Protein AF-A0A2N5U9W6-F1 (afdb_monomer)

Solvent-accessible surface area (backbone atoms only — not comparable to full-atom values): 5767 Å² total; per-residue (Å²): 134,82,81,81,74,71,59,26,46,72,64,29,34,53,50,9,54,65,73,46,55,68,57,96,64,32,32,40,44,51,88,64,46,63,33,59,19,29,42,10,21,31,31,60,45,43,78,80,50,78,87,56,64,70,46,74,46,54,37,68,56,53,52,50,22,51,52,50,24,37,68,76,46,69,32,42,70,34,75,18,73,43,69,88,91,65,30,39,35,32,35,40,36,79,18,88,65,48,89,49,75,75,79,132

Sequence (104 aa):
MALSTSPFTAEHCRNALRKFTTESGVIFWSGDRSHSCGSCKVTITKPSLPNSNHHAAVLAEVLTAVNLGYDKCQGRPTNATIGNYQPVSVLLDDGDGENEVCHY

Secondary structure (DSSP, 8-state):
-----PPPPHHHHHHH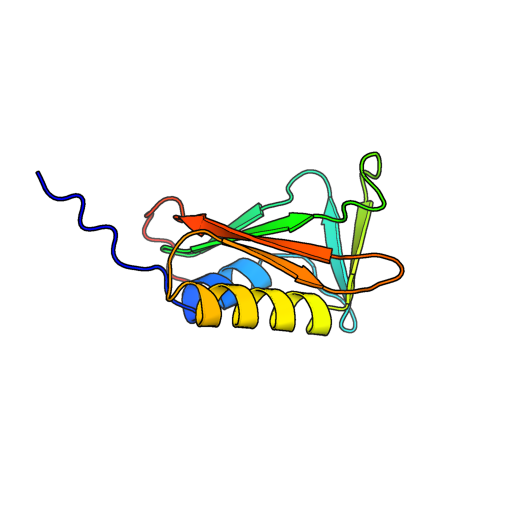HHTSEEETTEEEEBSB-EEEETTEEEEEE-TT-TT-SSEEEEHHHHHHHHHHHHHHHTSS-EEEEE-SSS-EEEEEEE----------

Structure (mmCIF, N/CA/C/O backbone):
data_AF-A0A2N5U9W6-F1
#
_entry.id   AF-A0A2N5U9W6-F1
#
loop_
_atom_site.group_PDB
_atom_site.id
_atom_site.type_symbol
_atom_site.label_atom_id
_atom_site.label_alt_id
_atom_site.label_comp_id
_atom_site.label_asym_id
_atom_site.label_entity_id
_atom_site.label_se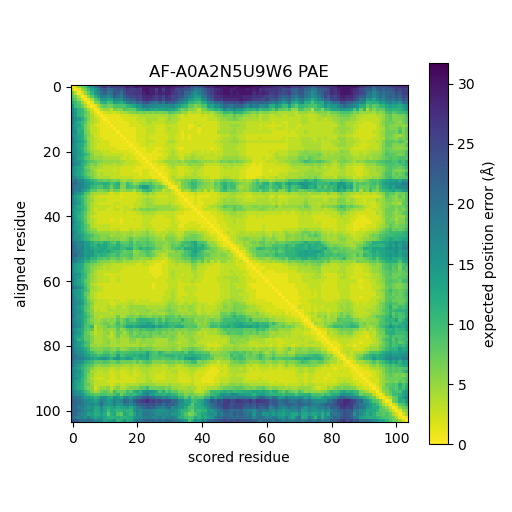q_id
_atom_site.pdbx_PDB_ins_code
_atom_site.Cartn_x
_atom_site.Cartn_y
_atom_site.Cartn_z
_atom_site.occupancy
_atom_site.B_iso_or_equiv
_atom_site.auth_seq_id
_atom_site.auth_comp_id
_atom_site.auth_asym_id
_atom_site.auth_atom_id
_atom_site.pdbx_PDB_model_num
ATOM 1 N N . MET A 1 1 ? -15.952 -12.816 24.629 1.00 32.28 1 MET A N 1
ATOM 2 C CA . MET A 1 1 ? -14.609 -12.260 24.373 1.00 32.28 1 MET A CA 1
ATOM 3 C C . MET A 1 1 ? -14.725 -11.429 23.107 1.00 32.28 1 MET A C 1
ATOM 5 O O . MET A 1 1 ? -14.794 -12.000 22.030 1.00 32.28 1 MET A O 1
ATOM 9 N N . ALA A 1 2 ? -14.924 -10.116 23.235 1.00 36.62 2 ALA A N 1
ATOM 10 C CA . ALA A 1 2 ? -14.939 -9.229 22.078 1.00 36.62 2 ALA A CA 1
ATOM 11 C C . ALA A 1 2 ? -13.478 -8.910 21.753 1.00 36.62 2 ALA A C 1
ATOM 13 O O . ALA A 1 2 ? -12.797 -8.304 22.576 1.00 36.62 2 ALA A O 1
ATOM 14 N N . LEU A 1 3 ? -12.988 -9.389 20.609 1.00 44.94 3 LEU A N 1
ATOM 15 C CA . LEU A 1 3 ? -11.726 -8.926 20.046 1.00 44.94 3 LEU A CA 1
ATOM 16 C C . LEU A 1 3 ? -11.913 -7.435 19.772 1.00 44.94 3 LEU A C 1
ATOM 18 O O . LEU A 1 3 ? -12.614 -7.052 18.840 1.00 44.94 3 LEU A O 1
ATOM 22 N N . SER A 1 4 ? -11.365 -6.591 20.636 1.00 41.91 4 SER A N 1
ATOM 23 C CA . SER A 1 4 ? -11.198 -5.172 20.366 1.00 41.91 4 SER A CA 1
ATOM 24 C C . SER A 1 4 ? -10.138 -5.036 19.274 1.00 41.91 4 SER A C 1
ATOM 26 O O . SER A 1 4 ? -8.985 -4.726 19.554 1.00 41.91 4 SER A O 1
ATOM 28 N N . THR A 1 5 ? -10.513 -5.335 18.030 1.00 53.16 5 THR A N 1
ATOM 29 C CA . THR A 1 5 ? -9.794 -4.880 16.841 1.00 53.16 5 THR A CA 1
ATOM 30 C C . THR A 1 5 ? -9.970 -3.372 16.800 1.00 53.16 5 THR A C 1
ATOM 32 O O . THR A 1 5 ? -10.973 -2.865 16.295 1.00 53.16 5 THR A O 1
ATOM 35 N N . SER A 1 6 ? -9.054 -2.648 17.440 1.00 54.84 6 SER A N 1
ATOM 36 C CA . SER A 1 6 ? -8.940 -1.209 17.237 1.00 54.84 6 SER A CA 1
ATOM 37 C C . SER A 1 6 ? -8.745 -0.986 15.736 1.00 54.84 6 SER A C 1
ATOM 39 O O . SER A 1 6 ? -7.811 -1.570 15.186 1.00 54.84 6 SER A O 1
ATOM 41 N N . PRO A 1 7 ? -9.600 -0.202 15.057 1.00 65.25 7 PRO A N 1
ATOM 42 C CA . PRO A 1 7 ? -9.438 0.041 13.631 1.00 65.25 7 PRO A CA 1
ATOM 43 C C . PRO A 1 7 ? -8.044 0.611 13.377 1.00 65.25 7 PRO A C 1
ATOM 45 O O . PRO A 1 7 ? -7.562 1.467 14.130 1.00 65.25 7 PRO A O 1
ATOM 48 N N . PHE A 1 8 ? -7.371 0.121 12.340 1.00 77.06 8 PHE A N 1
ATOM 49 C CA . PHE A 1 8 ? -6.063 0.656 12.002 1.00 77.06 8 PHE A CA 1
ATOM 50 C C . PHE A 1 8 ? -6.185 2.097 11.519 1.00 77.06 8 PHE A C 1
ATOM 52 O O . PHE A 1 8 ? -7.180 2.474 10.902 1.00 77.06 8 PHE A O 1
ATOM 59 N N . THR A 1 9 ? -5.194 2.936 11.819 1.00 80.75 9 THR A N 1
ATOM 60 C CA . THR A 1 9 ? -5.271 4.366 11.499 1.00 80.75 9 THR A CA 1
ATOM 61 C C . THR A 1 9 ? -4.715 4.647 10.105 1.00 80.75 9 THR A C 1
ATOM 63 O O . THR A 1 9 ? -3.771 4.002 9.643 1.00 80.75 9 THR A O 1
ATOM 66 N N . ALA A 1 10 ? -5.261 5.665 9.433 1.00 82.38 10 ALA A N 1
ATOM 67 C CA . ALA A 1 10 ? -4.720 6.131 8.154 1.00 82.38 10 ALA A CA 1
ATOM 68 C C . ALA A 1 10 ? -3.241 6.543 8.268 1.00 82.38 10 ALA A C 1
ATOM 70 O O . ALA A 1 10 ? -2.475 6.387 7.319 1.00 82.38 10 ALA A O 1
ATOM 71 N N . GLU A 1 11 ? -2.831 7.053 9.431 1.00 85.56 11 GLU A N 1
ATOM 72 C CA . GLU A 1 11 ? -1.441 7.400 9.721 1.00 85.56 11 GLU A CA 1
ATOM 73 C C . GLU A 1 11 ? -0.534 6.164 9.736 1.00 85.56 11 GLU A C 1
ATOM 75 O O . GLU A 1 11 ? 0.479 6.153 9.041 1.00 85.56 11 GLU A O 1
ATOM 80 N N . HIS A 1 12 ? -0.930 5.093 10.429 1.00 87.12 12 HIS A N 1
ATOM 81 C CA . HIS A 1 12 ? -0.201 3.825 10.431 1.00 87.12 12 HIS A CA 1
ATOM 82 C C . HIS A 1 12 ? -0.042 3.258 9.017 1.00 87.12 12 HIS A C 1
ATOM 84 O O . HIS A 1 12 ? 1.056 2.855 8.643 1.00 87.12 12 HIS A O 1
ATOM 90 N N . CYS A 1 13 ? -1.086 3.311 8.184 1.00 87.50 13 CYS A N 1
ATOM 91 C CA . CYS A 1 13 ? -0.983 2.861 6.794 1.00 87.50 13 CYS A CA 1
ATOM 92 C C . CYS A 1 13 ? -0.043 3.737 5.957 1.00 87.50 13 CYS A C 1
ATOM 94 O O . CYS A 1 13 ? 0.732 3.229 5.149 1.00 87.50 13 CYS A O 1
ATOM 96 N N . ARG A 1 14 ? -0.065 5.061 6.149 1.00 88.00 14 ARG A N 1
ATOM 97 C CA . ARG A 1 14 ? 0.869 5.971 5.465 1.00 88.00 14 ARG A CA 1
ATOM 98 C C . ARG A 1 14 ? 2.309 5.726 5.901 1.00 88.00 14 ARG A C 1
ATOM 100 O O . ARG A 1 14 ? 3.202 5.763 5.062 1.00 88.00 14 ARG A O 1
ATOM 107 N N . ASN A 1 15 ? 2.536 5.443 7.178 1.00 88.50 15 ASN A N 1
ATOM 108 C CA . ASN A 1 15 ? 3.865 5.144 7.699 1.00 88.50 15 ASN A CA 1
ATOM 109 C C . ASN A 1 15 ? 4.362 3.768 7.244 1.00 88.50 15 ASN A C 1
ATOM 111 O O . ASN A 1 15 ? 5.513 3.645 6.836 1.00 88.50 15 ASN A O 1
ATOM 115 N N . ALA A 1 16 ? 3.486 2.763 7.198 1.00 89.19 16 ALA A N 1
ATOM 116 C CA . ALA A 1 16 ? 3.774 1.476 6.575 1.00 89.19 16 ALA A CA 1
ATOM 117 C C . ALA A 1 16 ? 4.163 1.645 5.098 1.00 89.19 16 ALA A C 1
ATOM 119 O O . ALA A 1 16 ? 5.135 1.052 4.639 1.00 89.19 16 ALA A O 1
ATOM 120 N N . LEU A 1 17 ? 3.469 2.526 4.367 1.00 90.00 17 LEU A N 1
ATOM 121 C CA . LEU A 1 17 ? 3.796 2.829 2.975 1.00 90.00 17 LEU A CA 1
ATOM 122 C C . LEU A 1 17 ? 5.184 3.480 2.808 1.00 90.00 17 LEU A C 1
ATOM 124 O O . LEU A 1 17 ? 5.861 3.231 1.815 1.00 90.00 17 LEU A O 1
ATOM 128 N N . ARG A 1 18 ? 5.636 4.288 3.773 1.00 88.69 18 ARG A N 1
ATOM 129 C CA . ARG A 1 18 ? 6.968 4.923 3.738 1.00 88.69 18 ARG A CA 1
ATOM 130 C C . ARG A 1 18 ? 8.125 3.935 3.894 1.00 88.69 18 ARG A C 1
ATOM 132 O O . ARG A 1 18 ? 9.255 4.302 3.600 1.00 88.69 18 ARG A O 1
ATOM 139 N N . LYS A 1 19 ? 7.861 2.704 4.343 1.00 89.69 19 LYS A N 1
ATOM 140 C CA . LYS A 1 19 ? 8.887 1.656 4.454 1.00 89.69 19 LYS A CA 1
ATOM 141 C C . LYS A 1 19 ? 9.293 1.068 3.103 1.00 89.69 19 LYS A C 1
ATOM 143 O O . LYS A 1 19 ? 10.368 0.486 3.000 1.00 89.69 19 LYS A O 1
ATOM 148 N N . PHE A 1 20 ? 8.463 1.230 2.073 1.00 90.38 20 PHE A N 1
ATOM 149 C CA . PHE A 1 20 ? 8.836 0.845 0.717 1.00 90.38 20 PHE A CA 1
ATOM 150 C C . PHE A 1 20 ? 9.908 1.782 0.161 1.00 90.38 20 PHE A C 1
ATOM 152 O O . PHE A 1 20 ? 9.935 2.977 0.454 1.00 90.38 20 PHE A O 1
ATOM 159 N N . THR A 1 21 ? 10.761 1.257 -0.717 1.00 91.31 21 THR A N 1
ATOM 160 C CA . THR A 1 21 ? 11.729 2.081 -1.441 1.00 91.31 21 THR A CA 1
ATOM 161 C C . THR A 1 21 ? 10.997 3.024 -2.389 1.00 91.31 21 THR A C 1
ATOM 163 O O . THR A 1 21 ? 10.259 2.583 -3.270 1.00 91.31 21 THR A O 1
ATOM 166 N N . THR A 1 22 ? 11.221 4.328 -2.239 1.00 91.69 22 THR A N 1
ATOM 167 C CA . THR A 1 22 ? 10.661 5.344 -3.134 1.00 91.69 22 THR A CA 1
ATOM 168 C C . THR A 1 22 ? 11.757 6.227 -3.703 1.00 91.69 22 THR A C 1
ATOM 170 O O . THR A 1 22 ? 12.554 6.773 -2.945 1.00 91.69 22 THR A O 1
ATOM 173 N N . GLU A 1 23 ? 11.752 6.434 -5.015 1.00 93.00 23 GLU A N 1
ATOM 174 C CA . GLU A 1 23 ? 12.668 7.349 -5.694 1.00 93.00 23 GLU A CA 1
ATOM 175 C C . GLU A 1 23 ? 11.904 8.137 -6.758 1.00 93.00 23 GLU A C 1
ATOM 177 O O . GLU A 1 23 ? 11.144 7.567 -7.539 1.00 93.00 23 GLU A O 1
ATOM 182 N N . SER A 1 24 ? 12.071 9.463 -6.774 1.00 92.88 24 SER A N 1
ATOM 183 C CA . SER A 1 24 ? 11.475 10.355 -7.784 1.00 92.88 24 SER A CA 1
ATOM 184 C C . SER A 1 24 ? 9.961 10.162 -8.003 1.00 92.88 24 SER A C 1
ATOM 186 O O . SER A 1 24 ? 9.466 10.239 -9.125 1.00 92.88 24 SER A O 1
ATOM 188 N N . GLY A 1 25 ? 9.205 9.897 -6.930 1.00 90.88 25 GLY A N 1
ATOM 189 C CA . GLY A 1 25 ? 7.751 9.681 -6.996 1.00 90.88 25 GLY A CA 1
ATOM 190 C C . GLY A 1 25 ? 7.326 8.300 -7.507 1.00 90.88 25 GLY A C 1
ATOM 191 O O . GLY A 1 25 ? 6.139 8.071 -7.742 1.00 90.88 25 GLY A O 1
ATOM 192 N N . VAL A 1 26 ? 8.267 7.369 -7.648 1.00 91.31 26 VAL A N 1
ATOM 193 C CA . VAL A 1 26 ? 8.021 5.966 -7.981 1.00 91.31 26 VAL A CA 1
ATOM 194 C C . VAL A 1 26 ? 8.280 5.124 -6.739 1.00 91.31 26 VAL A C 1
ATOM 196 O O . VAL A 1 26 ? 9.287 5.306 -6.060 1.00 91.31 26 VAL A O 1
ATOM 199 N N . ILE A 1 27 ? 7.354 4.222 -6.427 1.00 92.19 27 ILE A N 1
ATOM 200 C CA . ILE A 1 27 ? 7.490 3.242 -5.351 1.00 92.19 27 ILE A CA 1
ATOM 201 C C . ILE A 1 27 ? 7.884 1.895 -5.945 1.00 92.19 27 ILE A C 1
ATOM 203 O O . ILE A 1 27 ? 7.280 1.443 -6.921 1.00 92.19 27 ILE A O 1
ATOM 207 N N . PHE A 1 28 ? 8.893 1.270 -5.352 1.00 91.31 28 PHE A N 1
ATOM 208 C CA . PHE A 1 28 ? 9.473 0.008 -5.782 1.00 91.31 28 PHE A CA 1
ATOM 209 C C . PHE A 1 28 ? 9.295 -1.046 -4.697 1.00 91.31 28 PHE A C 1
ATOM 211 O O . PHE A 1 28 ? 9.383 -0.757 -3.504 1.00 91.31 28 PHE A O 1
ATOM 218 N N . TRP A 1 29 ? 9.066 -2.284 -5.119 1.00 89.81 29 TRP A N 1
ATOM 219 C CA . TRP A 1 29 ? 9.034 -3.430 -4.218 1.00 89.81 29 TRP A CA 1
ATOM 220 C C . TRP A 1 29 ? 9.505 -4.691 -4.941 1.00 89.81 29 TRP A C 1
ATOM 222 O O . TRP A 1 29 ? 9.417 -4.806 -6.170 1.00 89.81 29 TRP A O 1
ATOM 232 N N . SER A 1 30 ? 10.087 -5.626 -4.195 1.00 81.88 30 SER A N 1
ATOM 233 C CA . SER A 1 30 ? 10.644 -6.872 -4.728 1.00 81.88 30 SER A CA 1
ATOM 234 C C . SER A 1 30 ? 10.638 -7.942 -3.646 1.00 81.88 30 SER A C 1
ATOM 236 O O . SER A 1 30 ? 11.125 -7.694 -2.548 1.00 81.88 30 SER A O 1
ATOM 238 N N . GLY A 1 31 ? 10.105 -9.127 -3.950 1.00 75.44 31 GLY A N 1
ATOM 239 C CA . GLY A 1 31 ? 9.967 -10.216 -2.976 1.00 75.44 31 GLY A CA 1
ATOM 240 C C . GLY A 1 31 ? 8.947 -9.903 -1.878 1.00 75.44 31 GLY A C 1
ATOM 241 O O . GLY A 1 31 ? 7.819 -10.390 -1.945 1.00 75.44 31 GLY A O 1
ATOM 242 N N . ASP A 1 32 ? 9.332 -9.069 -0.909 1.00 69.25 32 ASP A N 1
ATOM 243 C CA . ASP A 1 32 ? 8.449 -8.592 0.149 1.00 69.25 32 ASP A CA 1
ATOM 244 C C . ASP A 1 32 ? 7.523 -7.493 -0.390 1.00 69.25 32 ASP A C 1
ATOM 246 O O . ASP A 1 32 ? 7.943 -6.421 -0.833 1.00 69.25 32 ASP A O 1
ATOM 250 N N . ARG A 1 33 ? 6.235 -7.828 -0.456 1.00 83.69 33 ARG A N 1
ATOM 251 C CA . ARG A 1 33 ? 5.191 -6.967 -1.018 1.00 83.69 33 ARG A CA 1
ATOM 252 C C . ARG A 1 33 ? 4.477 -6.174 0.065 1.00 83.69 33 ARG A C 1
ATOM 254 O O . ARG A 1 33 ? 3.562 -5.430 -0.283 1.00 83.69 33 ARG A O 1
ATOM 261 N N . SER A 1 34 ? 4.826 -6.370 1.339 1.00 88.94 34 SER A N 1
ATOM 262 C CA . SER A 1 34 ? 4.023 -5.912 2.463 1.00 88.94 34 SER A CA 1
ATOM 263 C C . SER A 1 34 ? 4.849 -5.311 3.585 1.00 88.94 34 SER A C 1
ATOM 265 O O . SER A 1 34 ? 5.673 -5.975 4.194 1.00 88.94 34 SER A O 1
ATOM 267 N N . HIS A 1 35 ? 4.521 -4.090 3.974 1.00 90.88 35 HIS A N 1
ATOM 268 C CA . HIS A 1 35 ? 5.085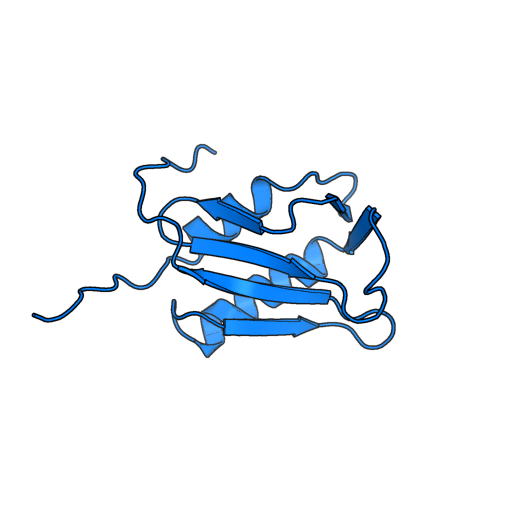 -3.496 5.176 1.00 90.88 35 HIS A CA 1
ATOM 269 C C . HIS A 1 35 ? 3.984 -3.203 6.181 1.00 90.88 35 HIS A C 1
ATOM 271 O O . HIS A 1 35 ? 2.899 -2.756 5.818 1.00 90.88 35 HIS A O 1
ATOM 277 N N . SER A 1 36 ? 4.264 -3.465 7.451 1.00 88.44 36 SER A N 1
ATOM 278 C CA . SER A 1 36 ? 3.413 -3.100 8.580 1.00 88.44 36 SER A CA 1
ATOM 279 C C . SER A 1 36 ? 3.972 -1.887 9.308 1.00 88.44 36 SER A C 1
ATOM 281 O O . SER A 1 36 ? 5.173 -1.636 9.280 1.00 88.44 36 SER A O 1
ATOM 283 N N . CYS A 1 37 ? 3.105 -1.113 9.948 1.00 86.94 37 CYS A N 1
ATOM 284 C CA . CYS A 1 37 ? 3.478 -0.107 10.934 1.00 86.94 37 CYS A CA 1
ATOM 285 C C . CYS A 1 37 ? 2.331 0.025 11.934 1.00 86.94 37 CYS A C 1
ATOM 287 O O . CYS A 1 37 ? 1.192 0.271 11.527 1.00 86.94 37 CYS A O 1
ATOM 289 N N . GLY A 1 38 ? 2.612 -0.181 13.222 1.00 85.19 38 GLY A N 1
ATOM 290 C CA . GLY A 1 38 ? 1.588 -0.266 14.261 1.00 85.19 38 GLY A CA 1
ATOM 291 C C . GLY A 1 38 ? 0.465 -1.237 13.881 1.00 85.19 38 GLY A C 1
ATOM 292 O O . GLY A 1 38 ? 0.696 -2.405 13.577 1.00 85.19 38 GLY A O 1
ATOM 293 N N . SER A 1 39 ? -0.768 -0.732 13.845 1.00 84.56 39 SER A N 1
ATOM 294 C CA . SER A 1 39 ? -1.958 -1.531 13.526 1.00 84.56 39 SER A CA 1
ATOM 295 C C . SER A 1 39 ? -2.269 -1.690 12.036 1.00 84.56 39 SER A C 1
ATOM 297 O O . SER A 1 39 ? -3.217 -2.399 11.729 1.00 84.56 39 SER A O 1
ATOM 299 N N . CYS A 1 40 ? -1.524 -1.081 11.103 1.00 86.88 40 CYS A N 1
ATOM 300 C CA . CYS A 1 40 ? -1.803 -1.220 9.666 1.00 86.88 40 CYS A CA 1
ATOM 301 C C . CYS A 1 40 ? -0.709 -1.995 8.935 1.00 86.88 40 CYS A C 1
ATOM 303 O O . CYS A 1 40 ? 0.473 -1.670 9.051 1.00 86.88 40 CYS A O 1
ATOM 305 N N . LYS A 1 41 ? -1.112 -2.952 8.099 1.00 90.00 41 LYS A N 1
ATOM 306 C CA . LYS A 1 41 ? -0.266 -3.599 7.097 1.00 90.00 41 LYS A CA 1
ATOM 307 C C . LYS A 1 41 ? -0.686 -3.167 5.700 1.00 90.00 41 LYS A C 1
ATOM 309 O O . LYS A 1 41 ? -1.851 -3.260 5.337 1.00 90.00 41 LYS A O 1
ATOM 314 N N . VAL A 1 42 ? 0.272 -2.709 4.903 1.00 91.44 42 VAL A N 1
ATOM 315 C CA . VAL A 1 42 ? 0.075 -2.292 3.514 1.00 91.44 42 VAL A CA 1
ATOM 316 C C . VAL A 1 42 ? 0.787 -3.271 2.605 1.00 91.44 42 VAL A C 1
ATOM 318 O O . VAL A 1 42 ? 2.004 -3.404 2.677 1.00 91.44 42 VAL A O 1
ATOM 321 N N . THR A 1 43 ? 0.035 -3.916 1.720 1.00 92.00 43 THR A N 1
ATOM 322 C CA . THR A 1 43 ? 0.571 -4.795 0.680 1.00 92.00 43 THR A CA 1
ATOM 323 C C . THR A 1 43 ? 0.310 -4.198 -0.695 1.00 92.00 43 THR A C 1
ATOM 325 O O . THR A 1 43 ? -0.836 -3.904 -1.029 1.00 92.00 43 THR A O 1
ATOM 328 N N . ILE A 1 44 ? 1.352 -4.048 -1.512 1.00 91.31 44 ILE A N 1
ATOM 329 C CA . ILE A 1 44 ? 1.248 -3.515 -2.874 1.00 91.31 44 ILE A CA 1
ATOM 330 C C . ILE A 1 44 ? 1.422 -4.659 -3.869 1.00 91.31 44 ILE A C 1
ATOM 332 O O . ILE A 1 44 ? 2.383 -5.427 -3.829 1.00 91.31 44 ILE A O 1
ATOM 336 N N . THR A 1 45 ? 0.482 -4.779 -4.797 1.00 89.06 45 THR A N 1
ATOM 337 C CA . THR A 1 45 ? 0.515 -5.788 -5.855 1.00 89.06 45 THR A CA 1
ATOM 338 C C . THR A 1 45 ? 0.213 -5.157 -7.204 1.00 89.06 45 THR A C 1
ATOM 340 O O . THR A 1 45 ? -0.461 -4.134 -7.302 1.00 89.06 45 THR A O 1
ATOM 343 N N . LYS A 1 46 ? 0.742 -5.766 -8.266 1.00 87.44 46 LYS A N 1
ATOM 344 C CA . LYS A 1 46 ? 0.503 -5.343 -9.645 1.00 87.44 46 LYS A CA 1
ATOM 345 C C . LYS A 1 46 ? -0.098 -6.523 -10.408 1.00 87.44 46 LYS A C 1
ATOM 347 O O . LYS A 1 46 ? 0.662 -7.313 -10.970 1.00 87.44 46 LYS A O 1
ATOM 352 N N . PRO A 1 47 ? -1.433 -6.704 -10.390 1.00 81.25 47 PRO A N 1
ATOM 353 C CA . PRO A 1 47 ? -2.089 -7.884 -10.960 1.00 81.25 47 PRO A CA 1
ATOM 354 C C . PRO A 1 47 ? -1.809 -8.086 -12.452 1.00 81.25 47 PRO A C 1
ATOM 356 O O . PRO A 1 47 ? -1.828 -9.217 -12.924 1.00 81.25 47 PRO A O 1
ATOM 359 N N . SER A 1 48 ? -1.480 -7.023 -13.192 1.00 82.31 48 SER A N 1
ATOM 360 C CA . SER A 1 48 ? -1.086 -7.123 -14.601 1.00 82.31 48 SER A CA 1
ATOM 361 C C . SER A 1 48 ? 0.298 -7.752 -14.825 1.00 82.31 48 SER A C 1
ATOM 363 O O . SER A 1 48 ? 0.647 -8.045 -15.963 1.00 82.31 48 SER A O 1
ATOM 365 N N . LEU A 1 49 ? 1.112 -7.929 -13.776 1.00 81.69 49 LEU A N 1
ATOM 366 C CA . LEU A 1 49 ? 2.478 -8.464 -13.846 1.00 81.69 49 LEU A CA 1
ATOM 367 C C . LEU A 1 49 ? 2.725 -9.511 -12.737 1.00 81.69 49 LEU A C 1
ATOM 369 O O . LEU A 1 49 ? 3.575 -9.294 -11.872 1.00 81.69 49 LEU A O 1
ATOM 373 N N . PRO A 1 50 ? 2.014 -10.656 -12.738 1.00 73.88 50 PRO A N 1
ATOM 374 C CA . PRO A 1 50 ? 2.044 -11.617 -11.630 1.00 73.88 50 PRO A CA 1
ATOM 375 C C . PRO A 1 50 ? 3.412 -12.290 -11.420 1.00 73.88 50 PRO A C 1
ATOM 377 O O . PRO A 1 50 ? 3.764 -12.603 -10.284 1.00 73.88 50 PRO A O 1
ATOM 380 N N . ASN A 1 51 ? 4.193 -12.458 -12.493 1.00 77.25 51 ASN A N 1
ATOM 381 C CA . ASN A 1 51 ? 5.474 -13.180 -12.498 1.00 77.25 51 ASN A CA 1
ATOM 382 C C . ASN A 1 51 ? 6.706 -12.262 -12.430 1.00 77.25 51 ASN A C 1
ATOM 384 O O . ASN A 1 51 ? 7.821 -12.714 -12.683 1.00 77.25 51 ASN A O 1
ATOM 388 N N . SER A 1 52 ? 6.524 -10.967 -12.153 1.00 78.56 52 SER A N 1
ATOM 389 C CA . SER A 1 52 ? 7.665 -10.064 -11.991 1.00 78.56 52 SER A CA 1
ATOM 390 C C . SER A 1 52 ? 8.218 -10.150 -10.571 1.00 78.56 52 SER A C 1
ATOM 392 O O . SER A 1 52 ? 7.455 -10.200 -9.609 1.00 78.56 52 SER A O 1
ATOM 394 N N . ASN A 1 53 ? 9.544 -10.129 -10.442 1.00 77.44 53 ASN A N 1
ATOM 395 C CA . ASN A 1 53 ? 10.226 -10.016 -9.148 1.00 77.44 53 ASN A CA 1
ATOM 396 C C . ASN A 1 53 ? 10.516 -8.562 -8.773 1.00 77.44 53 ASN A C 1
ATOM 398 O O . ASN A 1 53 ? 10.726 -8.267 -7.601 1.00 77.44 53 ASN A O 1
ATOM 402 N N . HIS A 1 54 ? 10.498 -7.668 -9.761 1.00 80.94 54 HIS A N 1
ATOM 403 C CA . HIS A 1 54 ? 10.689 -6.238 -9.583 1.00 80.94 54 HIS A CA 1
ATOM 404 C C . HIS A 1 54 ? 9.430 -5.520 -10.024 1.00 80.94 54 HIS A C 1
ATOM 406 O O . HIS A 1 54 ? 8.962 -5.671 -11.158 1.00 80.94 54 HIS A O 1
ATOM 412 N N . HIS A 1 55 ? 8.865 -4.747 -9.115 1.00 88.56 55 HIS A N 1
ATOM 413 C CA . HIS A 1 55 ? 7.664 -3.997 -9.387 1.00 88.56 55 HIS A CA 1
ATOM 414 C C . HIS A 1 55 ? 7.892 -2.525 -9.092 1.00 88.56 55 HIS A C 1
ATOM 416 O O . HIS A 1 55 ? 8.658 -2.158 -8.202 1.00 88.56 55 HIS A O 1
ATOM 422 N N . ALA A 1 56 ? 7.196 -1.703 -9.866 1.00 90.12 56 ALA A N 1
ATOM 423 C CA . ALA A 1 56 ? 7.169 -0.268 -9.706 1.00 90.12 56 ALA A CA 1
ATOM 424 C C . ALA A 1 56 ? 5.757 0.257 -9.987 1.00 90.12 56 ALA A C 1
ATOM 426 O O . ALA A 1 56 ? 5.042 -0.254 -10.867 1.00 90.12 56 ALA A O 1
ATOM 427 N N . ALA A 1 57 ? 5.372 1.287 -9.244 1.00 90.50 57 ALA A N 1
ATOM 428 C CA . ALA A 1 57 ? 4.134 2.030 -9.427 1.00 90.50 57 ALA A CA 1
ATOM 429 C C . ALA A 1 57 ? 4.361 3.513 -9.121 1.00 90.50 57 ALA A C 1
ATOM 431 O O . ALA A 1 57 ? 5.330 3.885 -8.460 1.00 90.50 57 ALA A O 1
ATOM 432 N N . VAL A 1 58 ? 3.459 4.369 -9.594 1.00 91.44 58 VAL A N 1
ATOM 433 C CA . VAL A 1 58 ? 3.482 5.788 -9.240 1.00 91.44 58 VAL A CA 1
ATOM 434 C C . VAL A 1 58 ? 3.040 5.924 -7.783 1.00 91.44 58 VAL A C 1
ATOM 436 O O . VAL A 1 58 ? 1.949 5.486 -7.415 1.00 91.44 58 VAL A O 1
ATOM 439 N N . LEU A 1 59 ? 3.867 6.549 -6.941 1.00 91.38 59 LEU A N 1
ATOM 440 C CA . LEU A 1 59 ? 3.596 6.706 -5.507 1.00 91.38 59 LEU A CA 1
ATOM 441 C C . LEU A 1 59 ? 2.252 7.407 -5.254 1.00 91.38 59 LEU A C 1
ATOM 443 O O . LEU A 1 59 ? 1.513 7.022 -4.351 1.00 91.38 59 LEU A O 1
ATOM 447 N N . ALA A 1 60 ? 1.904 8.400 -6.076 1.00 90.75 60 ALA A N 1
ATOM 448 C CA . ALA A 1 60 ? 0.632 9.114 -5.975 1.00 90.75 60 ALA A CA 1
ATOM 449 C C . ALA A 1 60 ? -0.593 8.205 -6.209 1.00 90.75 60 ALA A C 1
ATOM 451 O O . ALA A 1 60 ? -1.609 8.362 -5.528 1.00 90.75 60 ALA A O 1
ATOM 452 N N . GLU A 1 61 ? -0.506 7.224 -7.114 1.00 90.62 61 GLU A N 1
ATOM 453 C CA . GLU A 1 61 ? -1.593 6.262 -7.341 1.00 90.62 61 GLU A CA 1
ATOM 454 C C . GLU A 1 61 ? -1.744 5.316 -6.148 1.00 90.62 61 GLU A C 1
ATOM 456 O O . GLU A 1 61 ? -2.858 5.073 -5.684 1.00 90.62 61 GLU A O 1
ATOM 461 N N . VAL A 1 62 ? -0.621 4.852 -5.592 1.00 90.62 62 VAL A N 1
ATOM 462 C CA . VAL A 1 62 ? -0.610 3.992 -4.402 1.00 90.62 62 VAL A CA 1
ATOM 463 C C . VAL A 1 62 ? -1.162 4.726 -3.181 1.00 90.62 62 VAL A C 1
ATOM 465 O O . VAL A 1 62 ? -2.005 4.183 -2.471 1.00 90.62 62 VAL A O 1
ATOM 468 N N . LEU A 1 63 ? -0.774 5.986 -2.966 1.00 91.31 63 LEU A N 1
ATOM 469 C CA . LEU A 1 63 ? -1.336 6.833 -1.908 1.00 91.31 63 LEU A CA 1
ATOM 470 C C . LEU A 1 63 ? -2.843 7.042 -2.080 1.00 91.31 63 LEU A C 1
ATOM 472 O O . LEU A 1 63 ? -3.592 6.977 -1.105 1.00 91.31 63 LEU A O 1
ATOM 476 N N . THR A 1 64 ? -3.300 7.272 -3.311 1.00 91.50 64 THR A N 1
ATOM 477 C CA . THR A 1 64 ? -4.734 7.379 -3.615 1.00 91.50 64 THR A CA 1
ATOM 478 C C . THR A 1 64 ? -5.465 6.085 -3.259 1.00 91.50 64 THR A C 1
ATOM 480 O O . THR A 1 64 ? -6.499 6.135 -2.597 1.00 91.50 64 THR A O 1
ATOM 483 N N . ALA A 1 65 ? -4.907 4.928 -3.622 1.00 90.06 65 ALA A N 1
ATOM 484 C CA . ALA A 1 65 ? -5.475 3.625 -3.293 1.00 90.06 65 ALA A CA 1
ATOM 485 C C . ALA A 1 65 ? -5.524 3.371 -1.772 1.00 90.06 65 ALA A C 1
ATOM 487 O O . ALA A 1 65 ? -6.562 2.942 -1.271 1.00 90.06 65 ALA A O 1
ATOM 488 N N . VAL A 1 66 ? -4.466 3.712 -1.022 1.00 89.06 66 VAL A N 1
ATOM 489 C CA . VAL A 1 66 ? -4.457 3.643 0.456 1.00 89.06 66 VAL A CA 1
ATOM 490 C C . VAL A 1 66 ? -5.575 4.504 1.048 1.00 89.06 66 VAL A C 1
ATOM 492 O O . VAL A 1 66 ? -6.363 4.023 1.860 1.00 89.06 66 VAL A O 1
ATOM 495 N N . ASN A 1 67 ? -5.671 5.772 0.636 1.00 88.94 67 ASN A N 1
ATOM 496 C CA . ASN A 1 67 ? -6.686 6.681 1.170 1.00 88.94 67 ASN A CA 1
ATOM 497 C C . ASN A 1 67 ? -8.108 6.208 0.823 1.00 88.94 67 ASN A C 1
ATOM 499 O O . ASN A 1 67 ? -8.982 6.258 1.682 1.00 88.94 67 ASN A O 1
ATOM 503 N N . LEU A 1 68 ? -8.337 5.700 -0.393 1.00 87.25 68 LEU A N 1
ATOM 504 C CA . LEU A 1 68 ? -9.636 5.154 -0.800 1.00 87.25 68 LEU A CA 1
ATOM 505 C C . LEU A 1 68 ? -10.017 3.887 -0.042 1.00 87.25 68 LEU A C 1
ATOM 507 O O . LEU A 1 68 ? -11.181 3.732 0.314 1.00 87.25 68 LEU A O 1
ATOM 511 N N . GLY A 1 69 ? -9.066 2.977 0.179 1.00 84.38 69 GLY A N 1
ATOM 512 C CA . GLY A 1 69 ? -9.302 1.786 0.988 1.00 84.38 69 GLY A CA 1
ATOM 513 C C . GLY A 1 69 ? -9.730 2.182 2.398 1.00 84.38 69 GLY A C 1
ATOM 514 O O . GLY A 1 69 ? -10.790 1.775 2.873 1.00 84.38 69 GLY A O 1
ATOM 515 N N . TYR A 1 70 ? -8.953 3.061 3.030 1.00 82.25 70 TYR A N 1
ATOM 516 C CA . TYR A 1 70 ? -9.268 3.548 4.365 1.00 82.25 70 TYR A CA 1
ATOM 517 C C . TYR A 1 70 ? -10.634 4.244 4.437 1.00 82.25 70 TYR A C 1
ATOM 519 O O . TYR A 1 70 ? -11.426 3.912 5.311 1.00 82.25 70 TYR A O 1
ATOM 527 N N . ASP A 1 71 ? -10.934 5.171 3.525 1.00 84.31 71 ASP A N 1
ATOM 528 C CA . ASP A 1 71 ? -12.195 5.926 3.528 1.00 84.31 71 ASP A CA 1
ATOM 529 C C . ASP A 1 71 ? -13.417 5.011 3.349 1.00 84.31 71 ASP A C 1
ATOM 531 O O . ASP A 1 71 ? -14.392 5.106 4.094 1.00 84.31 71 ASP A O 1
ATOM 535 N N . LYS A 1 72 ? -13.328 4.038 2.432 1.00 80.50 72 LYS A N 1
ATOM 536 C CA . LYS A 1 72 ? -14.419 3.091 2.164 1.00 80.50 72 LYS A CA 1
ATOM 537 C C . LYS A 1 72 ? -14.671 2.102 3.296 1.00 80.50 72 LYS A C 1
ATOM 539 O O . LYS A 1 72 ? -15.807 1.665 3.468 1.00 80.50 72 LYS A O 1
ATOM 544 N N . CYS A 1 73 ? -13.628 1.695 4.016 1.00 79.31 73 CYS A N 1
ATOM 545 C CA . CYS A 1 73 ? -13.714 0.601 4.988 1.00 79.31 73 CYS A CA 1
ATOM 546 C C . CYS A 1 73 ? -13.452 1.032 6.439 1.00 79.31 73 CYS A C 1
ATOM 548 O O . CYS A 1 73 ? -13.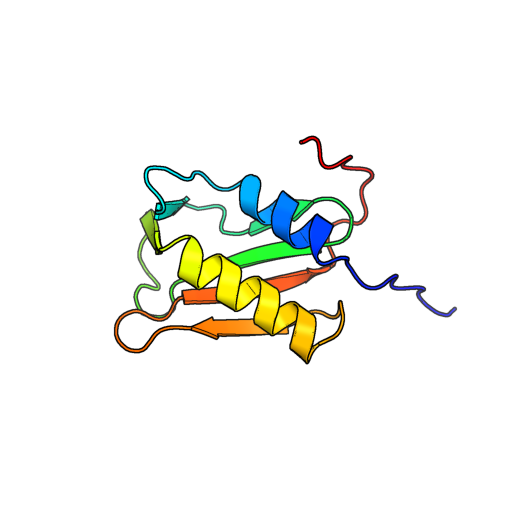513 0.187 7.328 1.00 79.31 73 CYS A O 1
ATOM 550 N N . GLN A 1 74 ? -13.210 2.324 6.680 1.00 77.88 74 GLN A N 1
ATOM 551 C CA . GLN A 1 74 ? -13.059 2.971 7.989 1.00 77.88 74 GLN A CA 1
ATOM 552 C C . GLN A 1 74 ? -12.119 2.221 8.951 1.00 77.88 74 GLN A C 1
ATOM 554 O O . GLN A 1 74 ? -12.472 1.946 10.097 1.00 77.88 74 GLN A O 1
ATOM 559 N N . GLY A 1 75 ? -10.917 1.875 8.475 1.00 71.12 75 GLY A N 1
ATOM 560 C CA . GLY A 1 75 ? -9.906 1.175 9.282 1.00 71.12 75 GLY A CA 1
ATOM 561 C C . GLY A 1 75 ? -10.129 -0.335 9.422 1.00 71.12 75 GLY A C 1
ATOM 562 O O . GLY A 1 75 ? -9.674 -0.932 10.395 1.00 71.12 75 GLY A O 1
ATOM 563 N N . ARG A 1 76 ? -10.846 -0.946 8.469 1.00 78.00 76 ARG A N 1
ATOM 564 C CA . ARG A 1 76 ? -10.986 -2.405 8.318 1.00 78.00 76 ARG A CA 1
ATOM 565 C C . ARG A 1 76 ? -10.215 -2.903 7.093 1.00 78.00 76 ARG A C 1
ATOM 567 O O . ARG A 1 76 ? -10.088 -2.138 6.129 1.00 78.00 76 ARG A O 1
ATOM 574 N N . PRO A 1 77 ? -9.768 -4.174 7.088 1.00 82.00 77 PRO A N 1
ATOM 575 C CA . PRO A 1 77 ? -9.045 -4.742 5.961 1.00 82.00 77 PRO A CA 1
ATOM 576 C C . PRO A 1 77 ? -9.789 -4.594 4.634 1.00 82.00 77 PRO A C 1
ATOM 578 O O . PRO A 1 77 ? -10.999 -4.826 4.555 1.00 82.00 77 PRO A O 1
ATOM 581 N N . THR A 1 78 ? -9.079 -4.173 3.588 1.00 87.75 78 THR A N 1
ATOM 582 C CA . THR A 1 78 ? -9.678 -3.871 2.286 1.00 87.75 78 THR A CA 1
ATOM 583 C C . THR A 1 78 ? -8.664 -3.827 1.154 1.00 87.75 78 THR A C 1
ATOM 585 O O . THR A 1 78 ? -7.508 -3.456 1.344 1.00 87.75 78 THR A O 1
ATOM 588 N N . ASN A 1 79 ? -9.118 -4.156 -0.054 1.00 88.56 79 ASN A N 1
ATOM 589 C CA . ASN A 1 79 ? -8.338 -4.027 -1.275 1.00 88.56 79 ASN A CA 1
ATOM 59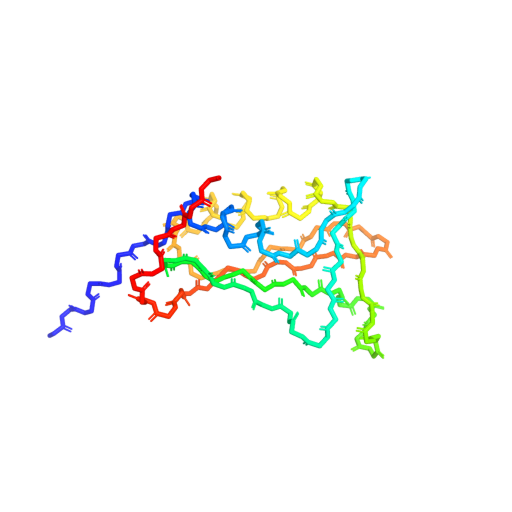0 C C . ASN A 1 79 ? -8.850 -2.846 -2.109 1.00 88.56 79 ASN A C 1
ATOM 592 O O . ASN A 1 79 ? -10.026 -2.789 -2.471 1.00 88.56 79 ASN A O 1
ATOM 596 N N . ALA A 1 80 ? -7.952 -1.930 -2.459 1.00 87.81 80 ALA A N 1
ATOM 597 C CA . ALA A 1 80 ? -8.209 -0.839 -3.382 1.00 87.81 80 ALA A CA 1
ATOM 598 C C . ALA A 1 80 ? -7.322 -0.994 -4.620 1.00 87.81 80 ALA A C 1
ATOM 600 O O . ALA A 1 80 ? -6.097 -0.964 -4.529 1.00 87.81 80 ALA A O 1
ATOM 601 N N . THR A 1 81 ? -7.945 -1.139 -5.789 1.00 88.25 81 THR A N 1
ATOM 602 C CA . THR A 1 81 ? -7.243 -1.236 -7.074 1.00 88.25 81 THR A CA 1
ATOM 603 C C . THR A 1 81 ? -7.456 0.032 -7.8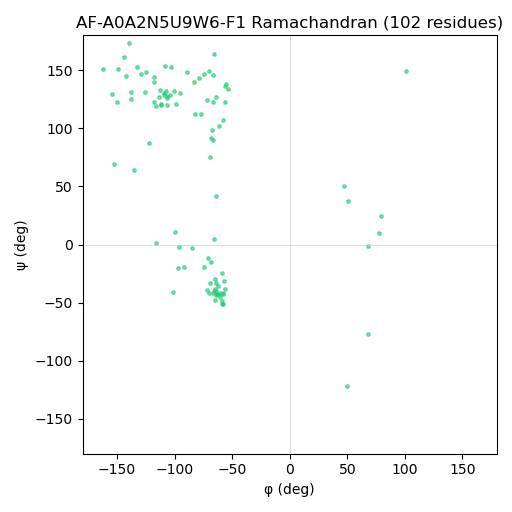94 1.00 88.25 81 THR A C 1
ATOM 605 O O . THR A 1 81 ? -8.594 0.470 -8.056 1.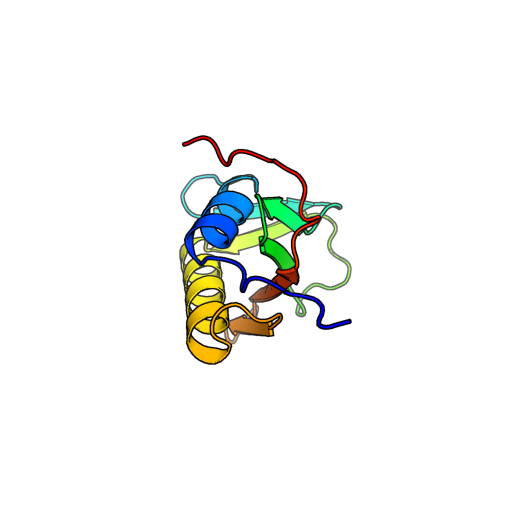00 88.25 81 THR A O 1
ATOM 608 N N . ILE A 1 82 ? -6.370 0.617 -8.405 1.00 85.38 82 ILE A N 1
ATOM 609 C CA . ILE A 1 82 ? -6.360 1.844 -9.213 1.00 85.38 82 ILE A CA 1
ATOM 610 C C . ILE A 1 82 ? -5.563 1.656 -10.499 1.00 85.38 82 ILE A C 1
ATOM 612 O O . ILE A 1 82 ? -4.557 0.957 -10.511 1.00 85.38 82 ILE A O 1
ATOM 616 N N . GLY A 1 83 ? -6.004 2.332 -11.562 1.00 78.06 83 GLY A N 1
ATOM 617 C CA . GLY A 1 83 ? -5.350 2.364 -12.869 1.00 78.06 83 GLY A CA 1
ATOM 618 C C . GLY A 1 83 ? -6.017 1.430 -13.883 1.00 78.06 83 GLY A C 1
ATOM 619 O O . GLY A 1 83 ? -6.574 0.399 -13.519 1.00 78.06 83 GLY A O 1
ATOM 620 N N . ASN A 1 84 ? -5.962 1.797 -15.169 1.00 72.75 84 ASN A N 1
ATOM 621 C CA . ASN A 1 84 ? -6.615 1.045 -16.255 1.00 72.75 84 ASN A CA 1
ATOM 622 C C . ASN A 1 84 ? -5.646 0.164 -17.062 1.00 72.75 84 ASN A C 1
ATOM 624 O O . ASN A 1 84 ? -5.992 -0.959 -17.408 1.00 72.75 84 ASN A O 1
ATOM 628 N N . TYR A 1 85 ? -4.438 0.652 -17.374 1.00 68.81 85 TYR A N 1
ATOM 629 C CA . TYR A 1 85 ? -3.497 -0.056 -18.262 1.00 68.81 85 TYR A CA 1
ATOM 630 C C . TYR A 1 85 ? -2.440 -0.887 -17.526 1.00 68.81 85 TYR A C 1
ATOM 632 O O . TYR A 1 85 ? -1.869 -1.808 -18.103 1.00 68.81 85 TYR A O 1
ATOM 640 N N . GLN A 1 86 ? -2.195 -0.598 -16.250 1.00 78.31 86 GLN A N 1
ATOM 641 C CA . GLN A 1 86 ? -1.318 -1.373 -15.373 1.00 78.31 86 GLN A CA 1
ATOM 642 C C . GLN A 1 86 ? -1.780 -1.205 -13.922 1.00 78.31 86 GLN A C 1
ATOM 644 O O . GLN A 1 86 ? -1.108 -0.515 -13.151 1.00 78.31 86 GLN A O 1
ATOM 649 N N . PRO A 1 87 ? -2.951 -1.765 -13.567 1.00 85.50 87 PRO A N 1
ATOM 650 C CA . PRO A 1 87 ? -3.556 -1.528 -12.269 1.00 85.50 87 PRO A CA 1
ATOM 651 C C . PRO A 1 87 ? -2.599 -1.868 -11.127 1.00 85.50 87 PRO A C 1
ATOM 653 O O . PRO A 1 87 ? -1.915 -2.895 -11.158 1.00 85.50 87 PRO A O 1
ATOM 656 N N . VAL A 1 88 ? -2.579 -1.006 -10.117 1.00 89.06 88 VAL A N 1
ATOM 657 C CA . VAL A 1 88 ? -1.945 -1.249 -8.826 1.00 89.06 88 VAL A CA 1
ATOM 658 C C . VAL A 1 88 ? -3.029 -1.555 -7.803 1.00 89.06 88 VAL A C 1
ATOM 660 O O . VAL A 1 88 ? -4.011 -0.825 -7.683 1.00 89.06 88 VAL A O 1
ATOM 663 N N . SER A 1 89 ? -2.861 -2.652 -7.079 1.00 89.19 89 SER A N 1
ATOM 664 C CA . SER A 1 89 ? -3.775 -3.100 -6.036 1.00 89.19 89 SER A CA 1
ATOM 665 C C . SER A 1 89 ? -3.084 -2.974 -4.688 1.00 89.19 89 SER A C 1
ATOM 667 O O . SER A 1 89 ? -2.040 -3.589 -4.458 1.00 89.19 89 SER A O 1
ATOM 669 N N . VAL A 1 90 ? -3.674 -2.185 -3.799 1.00 91.31 90 VAL A N 1
ATOM 670 C CA . VAL A 1 90 ? -3.220 -1.996 -2.426 1.00 91.31 90 VAL A CA 1
ATOM 671 C C . VAL A 1 90 ? -4.174 -2.719 -1.492 1.00 91.31 90 VAL A C 1
ATOM 673 O O . VAL A 1 90 ? -5.362 -2.410 -1.457 1.00 91.31 90 VAL A O 1
ATOM 676 N N . LEU A 1 91 ? -3.654 -3.677 -0.737 1.00 91.25 91 LEU A N 1
ATOM 677 C CA . LEU A 1 91 ? -4.367 -4.335 0.348 1.00 91.25 91 LEU A CA 1
ATOM 678 C C . LEU A 1 91 ? -3.942 -3.686 1.666 1.00 91.25 91 LEU A C 1
ATOM 680 O O . LEU A 1 91 ? -2.756 -3.669 1.994 1.00 91.25 91 LEU A O 1
ATOM 684 N N . LEU A 1 92 ? -4.915 -3.146 2.389 1.00 89.25 92 LEU A N 1
ATOM 685 C CA . LEU A 1 92 ? -4.782 -2.739 3.780 1.00 89.25 92 LEU A CA 1
ATOM 686 C C . LEU A 1 92 ? -5.280 -3.893 4.638 1.00 89.25 92 LEU A C 1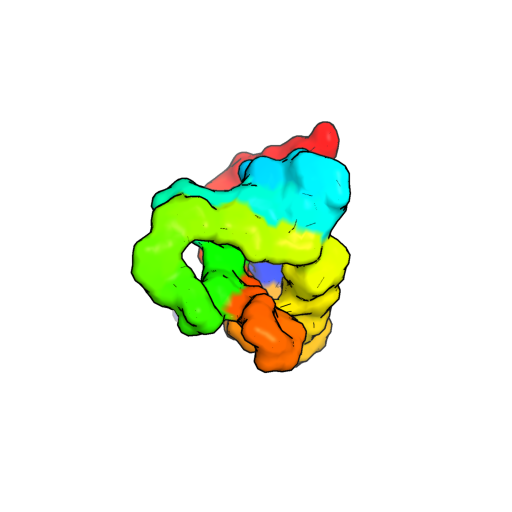
ATOM 688 O O . LEU A 1 92 ? -6.366 -4.405 4.378 1.00 89.25 92 LEU A O 1
ATOM 692 N N . ASP A 1 93 ? -4.504 -4.295 5.628 1.00 88.19 93 ASP A N 1
ATOM 693 C CA . ASP A 1 93 ? -4.829 -5.391 6.534 1.00 88.19 93 ASP A CA 1
ATOM 694 C C . ASP A 1 93 ? -4.414 -5.032 7.964 1.00 88.19 93 ASP A C 1
ATOM 696 O O . ASP A 1 93 ? -3.778 -3.992 8.190 1.00 88.19 93 ASP A O 1
ATOM 700 N N . ASP A 1 94 ? -4.773 -5.880 8.924 1.00 83.38 94 ASP A N 1
ATOM 701 C CA . ASP A 1 94 ? -4.328 -5.710 10.299 1.00 83.38 94 ASP A CA 1
ATOM 702 C C . ASP A 1 94 ? -2.796 -5.855 10.348 1.00 83.38 94 ASP A C 1
ATOM 704 O O . ASP A 1 94 ? -2.191 -6.792 9.821 1.00 83.38 94 ASP A O 1
ATOM 708 N N . GLY A 1 95 ? -2.144 -4.853 10.932 1.00 74.75 95 GLY A N 1
ATOM 709 C CA . GLY A 1 95 ? -0.733 -4.926 11.288 1.00 74.75 95 GLY A CA 1
ATOM 710 C C . GLY A 1 95 ? -0.513 -5.969 12.376 1.00 74.75 95 GLY A C 1
ATOM 711 O O . GLY A 1 95 ? -1.446 -6.347 13.080 1.00 74.75 95 GLY A O 1
ATOM 712 N N . ASP A 1 96 ? 0.737 -6.382 12.572 1.00 70.56 96 ASP A N 1
ATOM 713 C CA . ASP A 1 96 ? 1.100 -7.408 13.562 1.00 70.56 96 ASP A CA 1
ATOM 714 C C . ASP A 1 96 ? 0.851 -6.977 15.026 1.00 70.56 96 ASP A C 1
ATOM 716 O O . ASP A 1 96 ? 1.185 -7.689 15.964 1.00 70.56 96 ASP A O 1
ATOM 720 N N . GLY A 1 97 ? 0.263 -5.796 15.258 1.00 57.03 97 GLY A N 1
ATOM 721 C CA . GLY A 1 97 ? -0.095 -5.296 16.588 1.00 57.03 97 GLY A CA 1
ATOM 722 C C . GLY A 1 97 ? 1.111 -4.971 17.468 1.00 57.03 97 GLY A C 1
ATOM 723 O O . GLY A 1 97 ? 0.940 -4.502 18.593 1.00 57.03 97 GLY A O 1
ATOM 724 N N . GLU A 1 98 ? 2.322 -5.188 16.966 1.00 50.28 98 GLU A N 1
ATOM 725 C CA . GLU A 1 98 ? 3.534 -4.910 17.701 1.00 50.28 98 GLU A CA 1
ATOM 726 C C . GLU A 1 98 ? 3.787 -3.407 17.743 1.00 50.28 98 GLU A C 1
ATOM 728 O O . GLU A 1 98 ? 3.449 -2.647 16.833 1.00 50.28 98 GLU A O 1
ATOM 733 N N . ASN A 1 99 ? 4.371 -3.001 18.861 1.00 49.69 99 ASN A N 1
ATOM 734 C CA . ASN A 1 99 ? 4.718 -1.660 19.303 1.00 49.69 99 ASN A CA 1
ATOM 735 C C . ASN A 1 99 ? 5.770 -0.982 18.389 1.00 49.69 99 ASN A C 1
ATOM 737 O O . ASN A 1 99 ? 6.724 -0.375 18.871 1.00 49.69 99 ASN A O 1
ATOM 741 N N . GLU A 1 100 ? 5.645 -1.124 17.068 1.00 51.78 100 GLU A N 1
ATOM 742 C CA . GLU A 1 100 ? 6.386 -0.369 16.073 1.00 51.78 100 GLU A CA 1
ATOM 743 C C . GLU A 1 100 ? 5.907 1.075 16.129 1.00 51.78 100 GLU A C 1
ATOM 745 O O . GLU A 1 100 ? 4.942 1.477 15.474 1.00 51.78 100 GLU A O 1
ATOM 750 N N . VAL A 1 101 ? 6.602 1.859 16.948 1.00 56.84 101 VAL A N 1
ATOM 751 C CA . VAL A 1 101 ? 6.530 3.311 16.903 1.00 56.84 101 VAL A CA 1
ATOM 752 C C . VAL A 1 101 ? 6.932 3.726 15.490 1.00 56.84 101 VAL A C 1
ATOM 754 O O . VAL A 1 101 ? 8.087 3.607 15.085 1.00 56.84 101 VAL A O 1
ATOM 757 N N . CYS A 1 102 ? 5.954 4.166 14.705 1.00 53.69 102 CYS A N 1
ATOM 758 C CA . CYS A 1 102 ? 6.192 4.701 13.377 1.00 53.69 102 CYS A CA 1
ATOM 759 C C . CYS A 1 102 ? 6.963 6.026 13.512 1.00 53.69 102 CYS A C 1
ATOM 761 O O . CYS A 1 102 ? 6.371 7.058 13.820 1.00 53.69 102 CYS A O 1
ATOM 763 N N . HIS A 1 103 ? 8.285 5.999 13.335 1.00 54.94 103 HIS A N 1
ATOM 764 C CA . HIS A 1 103 ? 9.121 7.201 13.395 1.00 54.94 103 HIS A CA 1
ATOM 765 C C . HIS A 1 103 ? 9.042 8.005 12.084 1.00 54.94 103 HIS A C 1
ATOM 767 O O . HIS A 1 103 ? 8.906 7.428 11.002 1.00 54.94 103 HIS A O 1
ATOM 773 N N . TYR A 1 104 ? 9.073 9.335 12.213 1.00 48.50 104 TYR A N 1
ATOM 774 C CA . TYR A 1 104 ? 8.894 10.317 11.138 1.00 48.50 104 TYR A CA 1
ATOM 775 C C . TYR A 1 104 ? 10.202 10.715 10.455 1.00 48.50 104 TYR A C 1
ATOM 777 O O . TYR A 1 104 ? 11.245 10.775 11.145 1.00 48.50 104 TYR A O 1
#

pLDDT: mean 80.46, std 14.01, range [32.28, 93.0]

Radius of gyration: 13.4 Å; Cα contacts (8 Å, |Δi|>4): 203; chains: 1; bounding box: 28×24×43 Å

Organism: NCBI:txid200324

Nearest PDB structures (foldseek):
  4wit-assembly1_A  TM=3.882E-01  e=2.694E+00  Fusarium vanettenii 77-13-4
  2mk6-assembly1_A  TM=2.808E-01  e=6.931E+00  Bacillus spizizenii ATCC 6633 = JCM 2499
  3umw-assembly1_A  TM=2.087E-01  e=5.472E+00  Homo sapiens

Mean predicted aligned error: 7.2 Å

Foldseek 3Di:
DDPPLPQDDLVQQVLQQVPFDDD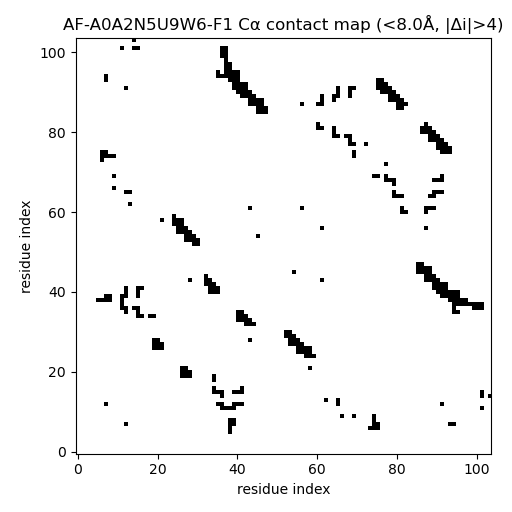PQKTKDFPDQWGGAAFKIKGKDWVVCNPDRIDIDGNVQSNVQSVVQCVVPVRAWDWGWDDDPTIMIITIHTGPNDPRPSDD